Protein AF-A0A318S0Q4-F1 (afdb_monomer)

InterPro domains:
  IPR029149 Creatinase/Aminopeptidase P/Spt16, N-terminal [G3DSA:3.40.350.10] (1-97)
  IPR029149 Creatinase/Aminopeptidase P/Spt16, N-terminal [SSF53092] (2-91)

Solvent-accessible surface area (backbone atoms only — not comparable to full-atom values): 7458 Å² total; per-residue (Å²): 64,40,59,54,64,70,60,44,23,72,74,20,65,40,82,79,83,93,61,94,67,78,43,40,33,38,63,47,98,90,66,52,32,38,36,37,32,45,55,87,49,34,67,58,45,64,72,58,32,69,43,83,35,74,47,56,42,64,52,89,91,55,87,62,56,60,71,60,55,50,51,48,53,40,43,74,72,68,42,59,82,45,78,44,44,65,69,67,78,88,85,76,90,82,86,85,90,79,94,82,80,62,83,89,78,55,97,59,90,68,50,63,65,74,80,76,133

Secondary structure (DSSP, 8-state):
-B-SHHHHHHHH-------SS--EEEE-TT--EEEEEEHHHHHHHHHH---SEEEEE--TT--S-HHHHHHHHHHHTT-TTS---------SSSS-------TTT-SS---------

Radius of gyration: 14.83 Å; Cα contacts (8 Å, |Δi|>4): 147; chains: 1; bounding box: 31×39×31 Å

Organism: NCBI:txid694435

Mean predicted aligned error: 9.69 Å

Nearest PDB structures (foldseek):
  3pn9-assembly1_D  TM=8.188E-01  e=1.972E-04  Streptococcus pneumoniae
  3i7m-assembly1_A  TM=8.260E-01  e=2.400E-04  Levilactobacillus brevis ATCC 367
  6xmr-assembly1_B  TM=8.954E-01  e=1.401E-03  Lactococcus lactis
  7n02-assembly1_B  TM=8.804E-01  e=1.496E-03  Lactococcus lactis
  4zng-assembly2_B  TM=8.312E-01  e=1.079E-03  Lactococcus lactis

Sequence (117 aa):
MLFDDQYILFYTSFAFFPTERPIALTVTVDGERALFVPRLEGDHARQVSQAEHVESYREFPDERHPLLQLADVLTNLGLRFAPIGLNHDVTRRSWGTWDLCCPRCCPARDVTVRIAR

Structure (mmCIF, N/CA/C/O backbone):
data_AF-A0A318S0Q4-F1
#
_entry.id   AF-A0A318S0Q4-F1
#
loop_
_atom_site.group_PDB
_atom_site.id
_atom_site.type_symbol
_atom_site.label_atom_id
_atom_site.label_alt_id
_atom_site.label_comp_id
_atom_site.label_asym_id
_atom_site.label_entity_id
_atom_site.label_seq_id
_atom_site.pdbx_PDB_ins_code
_atom_site.Cartn_x
_atom_site.Cartn_y
_atom_site.Cartn_z
_atom_site.occupancy
_atom_site.B_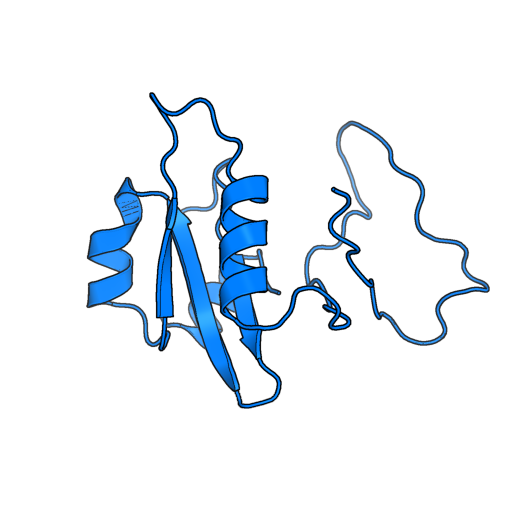iso_or_equiv
_atom_site.auth_seq_id
_atom_site.auth_comp_id
_atom_site.auth_asym_id
_atom_site.auth_atom_id
_atom_site.pdbx_PDB_model_num
ATOM 1 N N . MET A 1 1 ? -4.778 5.590 4.454 1.00 90.62 1 MET A N 1
ATOM 2 C CA . MET A 1 1 ? -3.658 5.081 3.643 1.00 90.62 1 MET A CA 1
ATOM 3 C C . MET A 1 1 ? -2.411 5.896 3.915 1.00 90.62 1 MET A C 1
ATOM 5 O O . MET A 1 1 ? -2.475 7.122 4.004 1.00 90.62 1 MET A O 1
ATOM 9 N N . LEU A 1 2 ? -1.294 5.198 4.066 1.00 92.31 2 LEU A N 1
ATOM 10 C CA . LEU A 1 2 ? 0.011 5.731 4.430 1.00 92.31 2 LEU A CA 1
ATOM 11 C C . LEU A 1 2 ? 0.980 5.428 3.282 1.00 92.31 2 LEU A C 1
ATOM 13 O O . LEU A 1 2 ? 1.009 4.296 2.811 1.00 92.31 2 LEU A O 1
ATOM 17 N N . PHE A 1 3 ? 1.729 6.431 2.827 1.00 90.62 3 PHE A N 1
ATOM 18 C CA . PHE A 1 3 ? 2.728 6.298 1.748 1.00 90.62 3 PHE A CA 1
ATOM 19 C C . PHE A 1 3 ? 4.153 6.594 2.220 1.00 90.62 3 PHE A C 1
ATOM 21 O O . PHE A 1 3 ? 5.116 6.251 1.549 1.00 90.62 3 PHE A O 1
ATOM 28 N N . ASP A 1 4 ? 4.272 7.256 3.366 1.00 89.69 4 ASP A N 1
ATOM 29 C CA . ASP A 1 4 ? 5.544 7.619 3.971 1.00 89.69 4 ASP A CA 1
ATOM 30 C C . ASP A 1 4 ? 6.180 6.384 4.627 1.00 89.69 4 ASP A C 1
ATOM 32 O O . ASP A 1 4 ? 5.517 5.629 5.352 1.00 89.69 4 ASP A O 1
ATOM 36 N N . ASP A 1 5 ? 7.458 6.169 4.330 1.00 92.25 5 ASP A N 1
ATOM 37 C CA . ASP A 1 5 ? 8.232 4.992 4.710 1.00 92.25 5 ASP A CA 1
ATOM 38 C C . ASP A 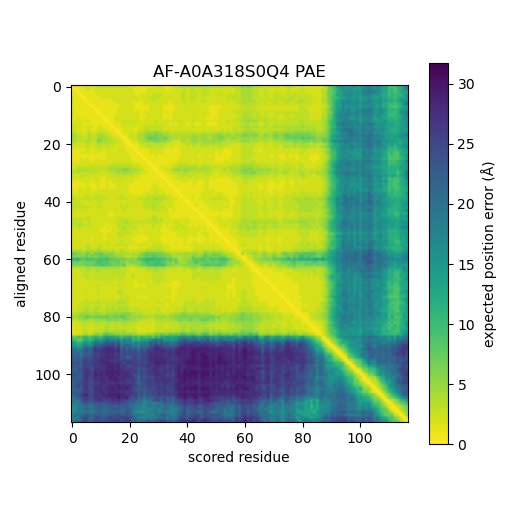1 5 ? 8.344 4.835 6.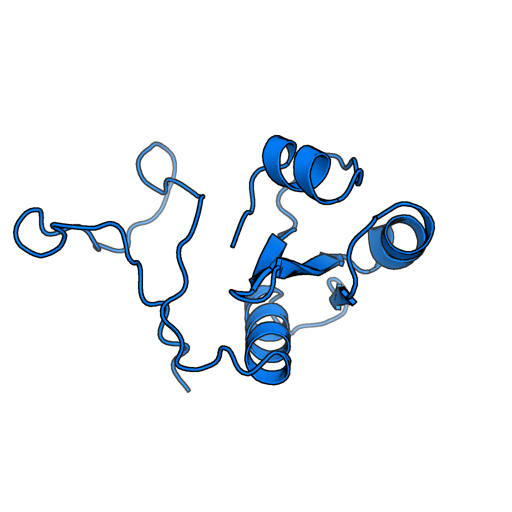228 1.00 92.25 5 ASP A C 1
ATOM 40 O O . ASP A 1 5 ? 8.270 3.712 6.731 1.00 92.25 5 ASP A O 1
ATOM 44 N N . GLN A 1 6 ? 8.424 5.937 6.980 1.00 93.06 6 GLN A N 1
ATOM 45 C CA . GLN A 1 6 ? 8.539 5.891 8.438 1.00 93.06 6 GLN A CA 1
ATOM 46 C C . GLN A 1 6 ? 7.274 5.314 9.075 1.00 93.06 6 GLN A C 1
ATOM 48 O O . GLN A 1 6 ? 7.344 4.496 9.996 1.00 93.06 6 GLN A O 1
ATOM 53 N N . TYR A 1 7 ? 6.106 5.706 8.566 1.00 94.19 7 TYR A N 1
ATOM 54 C CA . TYR A 1 7 ? 4.837 5.170 9.047 1.00 94.19 7 TYR A CA 1
ATOM 55 C C . TYR A 1 7 ? 4.649 3.711 8.636 1.00 94.19 7 TYR A C 1
ATOM 57 O O . TYR A 1 7 ? 4.186 2.903 9.440 1.00 94.19 7 TYR A O 1
ATOM 65 N N . ILE A 1 8 ? 5.017 3.352 7.406 1.00 95.19 8 ILE A N 1
ATOM 66 C CA . ILE A 1 8 ? 4.912 1.967 6.938 1.00 95.19 8 ILE A CA 1
ATOM 67 C C . ILE A 1 8 ? 5.808 1.058 7.783 1.00 95.19 8 ILE A C 1
ATOM 69 O O . ILE A 1 8 ? 5.329 0.037 8.285 1.00 95.19 8 ILE A O 1
ATOM 73 N N . LEU A 1 9 ? 7.052 1.469 8.038 1.00 96.19 9 LEU A N 1
ATOM 74 C CA . LEU A 1 9 ? 7.964 0.773 8.939 1.00 96.19 9 LEU A CA 1
ATOM 75 C C . LEU A 1 9 ? 7.362 0.621 10.338 1.00 96.19 9 LEU A C 1
ATOM 77 O O . LEU A 1 9 ? 7.356 -0.480 10.880 1.00 96.19 9 LEU A O 1
ATOM 81 N N . PHE A 1 10 ? 6.815 1.695 10.907 1.00 96.00 10 PHE A N 1
ATOM 82 C CA . PHE A 1 10 ? 6.239 1.667 12.250 1.00 96.00 10 PHE A CA 1
ATOM 83 C C . PHE A 1 10 ? 5.081 0.665 12.384 1.00 96.00 10 PHE A C 1
ATOM 85 O O . PHE A 1 10 ? 5.030 -0.090 13.352 1.00 96.00 10 PHE A O 1
ATOM 92 N N . TYR A 1 11 ? 4.165 0.626 11.413 1.00 96.00 11 TYR A N 1
ATOM 93 C CA . TYR A 1 11 ? 2.968 -0.220 11.490 1.00 96.00 11 TYR A CA 1
ATOM 94 C C . TYR A 1 11 ? 3.172 -1.657 11.006 1.00 96.00 11 TYR A C 1
ATOM 96 O O . TYR A 1 11 ? 2.348 -2.518 11.311 1.00 96.00 11 TYR A O 1
ATOM 104 N N . THR A 1 12 ? 4.216 -1.930 10.222 1.00 96.44 12 THR A N 1
ATOM 105 C CA . THR A 1 12 ? 4.397 -3.251 9.595 1.00 96.44 12 THR A CA 1
ATOM 106 C C . THR A 1 12 ? 5.759 -3.875 9.844 1.00 96.44 12 THR A C 1
ATOM 108 O O . THR A 1 12 ? 5.956 -5.020 9.460 1.00 96.44 12 THR A O 1
ATOM 111 N N . SER A 1 13 ? 6.701 -3.172 10.479 1.00 95.94 13 SER A N 1
ATOM 112 C CA . SER A 1 13 ? 8.110 -3.587 10.594 1.00 95.94 13 SER A CA 1
ATOM 113 C C . SER A 1 13 ? 8.810 -3.818 9.244 1.00 95.94 13 SER A C 1
ATOM 115 O O . SER A 1 13 ? 9.885 -4.412 9.194 1.00 95.94 13 SER A O 1
ATOM 117 N N . PHE A 1 14 ? 8.223 -3.342 8.142 1.00 96.75 14 PHE A N 1
ATOM 118 C CA . PHE A 1 14 ? 8.787 -3.457 6.804 1.00 96.75 14 PHE A CA 1
ATOM 119 C C . PHE A 1 14 ? 9.616 -2.218 6.464 1.00 96.75 14 PHE A C 1
ATOM 121 O O . PHE A 1 14 ? 9.083 -1.113 6.366 1.00 96.75 14 PHE A O 1
ATOM 128 N N . ALA A 1 15 ? 10.921 -2.410 6.276 1.00 95.25 15 ALA A N 1
ATOM 129 C CA . ALA A 1 15 ? 11.840 -1.365 5.843 1.00 95.25 15 ALA A CA 1
ATOM 130 C C . ALA A 1 15 ? 12.114 -1.488 4.340 1.00 95.25 15 ALA A C 1
ATOM 132 O O . ALA A 1 15 ? 12.372 -2.581 3.837 1.00 95.25 15 ALA A O 1
ATOM 133 N N . PHE A 1 16 ? 12.108 -0.361 3.634 1.00 92.75 16 PHE A N 1
ATOM 134 C CA . PHE A 1 16 ? 12.420 -0.289 2.210 1.00 92.75 16 PHE A CA 1
ATOM 135 C C . PHE A 1 16 ? 13.054 1.065 1.876 1.00 92.75 16 PHE A C 1
ATOM 137 O O . PHE A 1 16 ? 12.998 2.000 2.672 1.00 92.75 16 PHE A O 1
ATOM 144 N N . PHE A 1 17 ? 13.665 1.171 0.697 1.00 90.44 17 PHE A N 1
ATOM 145 C CA . PHE A 1 17 ? 14.187 2.442 0.202 1.00 90.44 17 PHE A CA 1
ATOM 146 C C . PHE A 1 17 ? 13.088 3.205 -0.549 1.00 90.44 17 PHE A C 1
ATOM 148 O O . PHE A 1 17 ? 12.559 2.666 -1.525 1.00 90.44 17 PHE A O 1
ATOM 155 N N . PRO A 1 18 ? 12.741 4.442 -0.145 1.00 84.62 18 PRO A N 1
ATOM 156 C CA . PRO A 1 18 ? 11.731 5.226 -0.842 1.00 84.62 18 PRO A CA 1
ATOM 157 C C . PRO A 1 18 ? 12.265 5.650 -2.215 1.00 84.62 18 PRO A C 1
ATOM 159 O O . PRO A 1 18 ? 13.282 6.334 -2.326 1.00 84.62 18 PRO A O 1
ATOM 162 N N . THR A 1 19 ? 11.579 5.217 -3.268 1.00 87.88 19 THR A N 1
ATOM 163 C CA . THR A 1 19 ? 11.883 5.547 -4.669 1.00 87.88 19 THR A CA 1
ATOM 164 C C . THR A 1 19 ? 10.632 6.116 -5.335 1.00 87.88 19 THR A C 1
ATOM 166 O O . THR A 1 19 ? 9.608 6.323 -4.686 1.00 87.88 19 THR A O 1
ATOM 169 N N . GLU A 1 20 ? 10.674 6.353 -6.644 1.00 85.44 20 GLU A N 1
ATOM 170 C CA . GLU A 1 20 ? 9.496 6.706 -7.441 1.00 85.44 20 GLU A CA 1
ATOM 171 C C . GLU A 1 20 ? 8.395 5.629 -7.445 1.00 85.44 20 GLU A C 1
ATOM 173 O O . GLU A 1 20 ? 7.270 5.888 -7.878 1.00 85.44 20 GLU A O 1
ATOM 178 N N . ARG A 1 21 ? 8.709 4.414 -6.983 1.00 89.50 21 ARG A N 1
ATOM 179 C CA . ARG A 1 21 ? 7.794 3.276 -6.968 1.00 89.50 21 ARG A CA 1
ATOM 180 C C . ARG A 1 21 ? 6.787 3.430 -5.830 1.00 89.50 21 ARG A C 1
ATOM 182 O O . ARG A 1 21 ? 7.193 3.514 -4.670 1.00 89.50 21 ARG A O 1
ATOM 189 N N . PRO A 1 22 ? 5.474 3.436 -6.113 1.00 90.38 22 PRO A N 1
ATOM 190 C CA . PRO A 1 22 ? 4.480 3.566 -5.062 1.00 90.38 22 PRO A CA 1
ATOM 191 C C . PRO A 1 22 ? 4.507 2.346 -4.141 1.00 90.38 22 PRO A C 1
ATOM 193 O O . PRO A 1 22 ? 4.333 1.214 -4.592 1.00 90.38 22 PRO A O 1
ATOM 196 N N . ILE A 1 23 ? 4.674 2.599 -2.847 1.00 94.19 23 ILE A N 1
ATOM 197 C CA . ILE A 1 23 ? 4.431 1.645 -1.767 1.00 94.19 23 ILE A CA 1
ATOM 198 C C . ILE A 1 23 ? 3.387 2.277 -0.855 1.00 94.19 23 ILE A C 1
ATOM 200 O O . ILE A 1 23 ? 3.471 3.462 -0.528 1.00 94.19 23 ILE A O 1
ATOM 204 N N . ALA A 1 24 ? 2.364 1.510 -0.495 1.00 94.50 24 ALA A N 1
ATOM 205 C CA . ALA A 1 24 ? 1.246 2.025 0.278 1.00 94.50 24 ALA A CA 1
ATOM 206 C C . ALA A 1 24 ? 0.806 1.028 1.338 1.00 94.50 24 ALA A C 1
ATOM 208 O O . ALA A 1 24 ? 0.696 -0.167 1.082 1.00 94.50 24 ALA A O 1
ATOM 209 N N . LEU A 1 25 ? 0.478 1.539 2.515 1.00 96.19 25 LEU A N 1
ATOM 210 C CA . LEU A 1 25 ? -0.163 0.783 3.574 1.00 96.19 25 LEU A CA 1
ATOM 211 C C . LEU A 1 25 ? -1.596 1.272 3.761 1.00 96.19 25 LEU A C 1
ATOM 213 O O . LEU A 1 25 ? -1.856 2.451 4.032 1.00 96.19 25 LEU A O 1
ATOM 217 N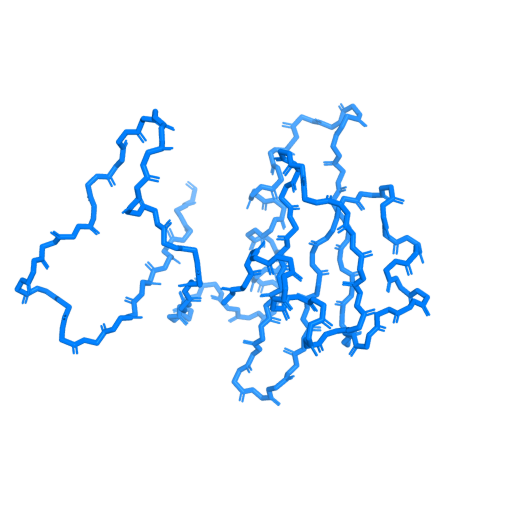 N . THR A 1 26 ? -2.538 0.349 3.648 1.00 95.50 26 THR A N 1
ATOM 218 C CA . THR A 1 26 ? -3.938 0.570 3.998 1.00 95.50 26 THR A CA 1
ATOM 219 C C . THR A 1 26 ? -4.189 -0.031 5.368 1.00 95.50 26 THR A C 1
ATOM 221 O O . THR A 1 26 ? -3.869 -1.191 5.588 1.00 95.50 26 THR A O 1
ATOM 224 N N . VAL A 1 27 ? -4.747 0.765 6.277 1.00 94.31 27 VAL A N 1
ATOM 225 C CA . VAL A 1 27 ? -5.197 0.308 7.595 1.00 94.31 27 VAL A CA 1
ATOM 226 C C . VAL A 1 27 ? -6.711 0.457 7.614 1.00 94.31 27 VAL A C 1
ATOM 228 O O . VAL A 1 27 ? -7.208 1.566 7.389 1.00 94.31 27 VAL A O 1
ATOM 231 N N . THR A 1 28 ? -7.434 -0.647 7.786 1.00 91.75 28 THR A N 1
ATOM 232 C CA . THR A 1 28 ? -8.900 -0.646 7.855 1.00 91.75 28 THR A CA 1
ATOM 233 C C . THR A 1 28 ? -9.373 -0.163 9.227 1.00 91.75 28 THR A C 1
ATOM 235 O O . THR A 1 28 ? -8.591 -0.049 10.172 1.00 91.75 28 THR A O 1
ATOM 238 N N . VAL A 1 29 ? -10.670 0.130 9.351 1.00 88.88 29 VAL A N 1
ATOM 239 C CA . VAL A 1 29 ? -11.279 0.509 10.640 1.00 88.88 29 VAL A CA 1
ATOM 240 C C . VAL A 1 29 ? -11.187 -0.606 11.684 1.00 88.88 29 VAL A C 1
ATOM 242 O O . VAL A 1 29 ? -11.133 -0.314 12.875 1.00 88.88 29 VAL A O 1
ATOM 245 N N . ASP A 1 30 ? -11.100 -1.856 11.231 1.00 89.31 30 ASP A N 1
ATOM 246 C CA . ASP A 1 30 ? -10.939 -3.043 12.073 1.00 89.31 30 ASP A CA 1
ATOM 247 C C . ASP A 1 30 ? -9.469 -3.289 12.466 1.00 89.31 30 ASP A C 1
ATOM 249 O O . ASP A 1 30 ? -9.166 -4.194 13.240 1.00 89.31 30 ASP A O 1
ATOM 253 N N . GLY A 1 31 ? -8.543 -2.461 11.964 1.00 90.25 31 GLY A N 1
ATOM 254 C CA . GLY A 1 31 ? -7.112 -2.530 12.258 1.00 90.25 31 GLY A CA 1
ATOM 255 C C . GLY A 1 31 ? -6.310 -3.436 11.323 1.00 90.25 31 GLY A C 1
ATOM 256 O O . GLY A 1 31 ? -5.092 -3.538 11.491 1.00 90.25 31 GLY A O 1
ATOM 257 N N . GLU A 1 32 ? -6.946 -4.054 10.326 1.00 94.12 32 GLU A N 1
ATOM 258 C CA . GLU A 1 32 ? -6.262 -4.891 9.337 1.00 94.12 32 GLU A CA 1
ATOM 259 C C . GLU A 1 32 ? -5.359 -4.046 8.436 1.00 94.12 32 GLU A C 1
ATOM 261 O O . GLU A 1 32 ? -5.719 -2.947 8.000 1.00 94.12 32 GLU A O 1
ATOM 266 N N . ARG A 1 33 ? -4.166 -4.566 8.155 1.00 96.19 33 ARG A N 1
ATOM 267 C CA . ARG A 1 33 ? -3.107 -3.904 7.400 1.00 96.19 33 ARG A CA 1
ATOM 268 C C . ARG A 1 33 ? -2.916 -4.616 6.070 1.00 96.19 33 ARG A C 1
ATOM 270 O O . ARG A 1 33 ? -2.527 -5.780 6.017 1.00 96.19 33 ARG A O 1
ATOM 277 N N . ALA A 1 34 ? -3.141 -3.879 4.990 1.00 97.25 34 ALA A N 1
ATOM 278 C CA . ALA A 1 34 ? -2.840 -4.314 3.637 1.00 97.25 34 ALA A CA 1
ATOM 279 C C . ALA A 1 34 ? -1.683 -3.490 3.072 1.00 97.25 34 ALA A C 1
ATOM 281 O O . ALA A 1 34 ? -1.812 -2.283 2.839 1.00 97.25 34 ALA A O 1
ATOM 282 N N . LEU A 1 35 ? -0.548 -4.152 2.876 1.00 97.56 35 LEU A N 1
ATOM 283 C CA . LEU A 1 35 ? 0.672 -3.585 2.328 1.00 97.56 35 LEU A CA 1
ATOM 284 C C . LEU A 1 35 ? 0.713 -3.825 0.815 1.00 97.56 35 LEU A C 1
ATOM 286 O O . LEU A 1 35 ? 0.649 -4.960 0.355 1.00 97.56 35 LEU A O 1
ATOM 290 N N . PHE A 1 36 ? 0.832 -2.746 0.051 1.00 97.25 36 PHE A N 1
ATOM 291 C CA . PHE A 1 36 ? 0.945 -2.740 -1.401 1.00 97.25 36 PHE A CA 1
ATOM 292 C C . PHE A 1 36 ? 2.375 -2.384 -1.802 1.00 97.25 36 PHE A C 1
ATOM 294 O O . PHE A 1 36 ? 2.838 -1.281 -1.504 1.00 97.25 36 PHE A O 1
ATOM 301 N N . VAL A 1 37 ? 3.068 -3.309 -2.464 1.00 96.62 37 VAL A N 1
ATOM 302 C CA . VAL A 1 37 ? 4.500 -3.196 -2.794 1.00 96.62 37 VAL A CA 1
ATOM 303 C C . VAL A 1 37 ? 4.790 -3.611 -4.235 1.00 96.62 37 VAL A C 1
ATOM 305 O O . VAL A 1 37 ? 4.024 -4.378 -4.821 1.00 96.62 37 VAL A O 1
ATOM 308 N N . PRO A 1 38 ? 5.890 -3.154 -4.847 1.00 95.50 38 PRO A N 1
ATOM 309 C CA . PRO A 1 38 ? 6.286 -3.682 -6.138 1.00 95.50 38 PRO A CA 1
ATOM 310 C C . PRO A 1 38 ? 6.639 -5.171 -6.065 1.00 95.50 38 PRO A C 1
ATOM 312 O O . PRO A 1 38 ? 6.942 -5.743 -5.013 1.00 95.50 38 PRO A O 1
ATOM 315 N N . ARG A 1 39 ? 6.578 -5.843 -7.221 1.00 94.31 39 ARG A N 1
ATOM 316 C CA . ARG A 1 39 ? 6.830 -7.290 -7.310 1.00 94.31 39 ARG A CA 1
ATOM 317 C C . ARG A 1 39 ? 8.200 -7.695 -6.768 1.00 94.31 39 ARG A C 1
ATOM 319 O O . ARG A 1 39 ? 8.316 -8.798 -6.245 1.00 94.31 39 ARG A O 1
ATOM 326 N N . LEU A 1 40 ? 9.213 -6.839 -6.914 1.00 92.31 40 LEU A N 1
ATOM 327 C CA . LEU A 1 40 ? 10.576 -7.122 -6.461 1.00 92.31 40 LEU A CA 1
ATOM 328 C C . LEU A 1 40 ? 10.678 -7.171 -4.930 1.00 92.31 40 LEU A C 1
ATOM 330 O O . LEU A 1 40 ? 11.395 -8.019 -4.409 1.00 92.31 40 LEU A O 1
ATOM 334 N N . GLU A 1 41 ? 9.929 -6.336 -4.209 1.00 94.44 41 GLU A N 1
ATOM 335 C CA . GLU A 1 41 ? 9.866 -6.370 -2.747 1.00 94.44 41 GLU A CA 1
ATOM 336 C C . GLU A 1 41 ? 8.865 -7.401 -2.206 1.00 94.44 41 GLU A C 1
ATOM 338 O O . GLU A 1 41 ? 8.910 -7.721 -1.021 1.00 94.44 41 GLU A O 1
ATOM 343 N N . GLY A 1 42 ? 7.970 -7.941 -3.042 1.00 95.44 42 GLY A N 1
ATOM 344 C CA . GLY A 1 42 ? 6.838 -8.770 -2.610 1.00 95.44 42 GLY A CA 1
ATOM 345 C C . GLY A 1 42 ? 7.208 -9.974 -1.737 1.00 95.44 42 GLY A C 1
ATOM 346 O O . GLY A 1 42 ? 6.584 -10.190 -0.698 1.00 95.44 42 GLY A O 1
ATOM 347 N N . ASP A 1 43 ? 8.227 -10.747 -2.118 1.00 95.50 43 ASP A N 1
ATOM 348 C CA . ASP A 1 43 ? 8.637 -11.925 -1.338 1.00 95.50 43 ASP A CA 1
ATOM 349 C C . ASP A 1 43 ? 9.285 -11.532 -0.010 1.00 95.50 43 ASP A C 1
ATOM 351 O O . ASP A 1 43 ? 9.005 -12.142 1.021 1.00 95.50 43 ASP A O 1
ATOM 355 N N . HIS A 1 44 ? 10.092 -10.470 -0.014 1.00 95.12 44 HIS A N 1
ATOM 356 C CA . HIS A 1 44 ? 10.681 -9.935 1.207 1.00 95.12 44 HIS A CA 1
ATOM 357 C C . HIS A 1 44 ? 9.597 -9.398 2.150 1.00 95.12 44 HIS A C 1
ATOM 359 O O . HIS A 1 44 ? 9.565 -9.767 3.322 1.00 95.12 44 HIS A O 1
ATOM 365 N N . ALA A 1 45 ? 8.657 -8.607 1.630 1.00 96.50 45 ALA A N 1
ATOM 366 C CA . ALA A 1 45 ? 7.545 -8.046 2.387 1.00 96.50 45 ALA A CA 1
ATOM 367 C C . ALA A 1 45 ? 6.682 -9.137 3.041 1.00 96.50 45 ALA A C 1
ATOM 369 O O . ALA A 1 45 ? 6.348 -9.021 4.217 1.00 96.50 45 ALA A O 1
ATOM 370 N N . ARG A 1 46 ? 6.382 -10.237 2.339 1.00 96.88 46 ARG A N 1
ATOM 371 C CA . ARG A 1 46 ? 5.651 -11.382 2.921 1.00 96.88 46 ARG A CA 1
ATOM 372 C C . ARG A 1 46 ? 6.408 -12.085 4.045 1.00 96.88 46 ARG A C 1
ATOM 374 O O . ARG A 1 46 ? 5.777 -12.672 4.914 1.00 96.88 46 ARG A O 1
ATOM 381 N N . GLN A 1 47 ? 7.738 -12.071 4.009 1.00 96.56 47 GLN A N 1
ATOM 382 C CA . GLN A 1 47 ? 8.562 -12.735 5.018 1.00 96.56 47 GLN A CA 1
ATOM 383 C C . GLN A 1 47 ? 8.751 -11.889 6.276 1.00 96.56 47 GLN A C 1
ATOM 385 O O . GLN A 1 47 ? 8.851 -12.451 7.364 1.00 96.56 47 GLN A O 1
ATOM 390 N N . VAL A 1 48 ? 8.846 -10.563 6.133 1.00 96.31 48 VAL A N 1
ATOM 391 C CA . VAL A 1 48 ? 9.256 -9.684 7.242 1.00 96.31 48 VAL A CA 1
ATOM 392 C C . VAL A 1 48 ? 8.151 -8.775 7.761 1.00 96.31 48 VAL A C 1
ATOM 394 O O . VAL A 1 48 ? 8.218 -8.354 8.914 1.00 96.31 48 VAL A O 1
ATOM 397 N N . SER A 1 49 ? 7.154 -8.442 6.937 1.00 96.81 49 SER A N 1
ATOM 398 C CA . SER A 1 49 ? 6.096 -7.530 7.362 1.00 96.81 49 SER A CA 1
ATOM 399 C C . SER A 1 49 ? 5.104 -8.219 8.300 1.00 96.81 49 SER A C 1
ATOM 401 O O . SER A 1 49 ? 4.816 -9.406 8.174 1.00 96.81 49 SER A O 1
ATOM 403 N N . GLN A 1 50 ? 4.538 -7.446 9.223 1.00 96.56 50 GLN A N 1
ATOM 404 C CA . GLN A 1 50 ? 3.435 -7.856 10.099 1.00 96.56 50 GLN A CA 1
ATOM 405 C C . GLN A 1 50 ? 2.059 -7.454 9.542 1.00 96.56 50 GLN A C 1
ATOM 407 O O . GLN A 1 50 ? 1.101 -7.280 10.302 1.00 96.56 50 GLN A O 1
ATOM 412 N N . ALA A 1 51 ? 1.964 -7.226 8.232 1.00 96.88 51 ALA A N 1
ATOM 413 C CA . ALA A 1 51 ? 0.700 -6.937 7.568 1.00 96.88 51 ALA A CA 1
ATOM 414 C C . ALA A 1 51 ? -0.088 -8.237 7.342 1.00 96.88 51 ALA A C 1
ATOM 416 O O . ALA A 1 51 ? 0.485 -9.242 6.926 1.00 96.88 51 ALA A O 1
ATOM 417 N N . GLU A 1 52 ? -1.398 -8.216 7.592 1.00 96.69 52 GLU A N 1
ATOM 418 C CA . GLU A 1 52 ? -2.290 -9.350 7.322 1.00 96.69 52 GLU A CA 1
ATOM 419 C C . GLU A 1 52 ? -2.366 -9.663 5.822 1.00 96.69 52 GLU A C 1
ATOM 421 O O . GLU A 1 52 ? -2.475 -10.826 5.429 1.00 96.69 52 GLU A O 1
ATOM 426 N N . HIS A 1 53 ? -2.259 -8.631 4.982 1.00 96.56 53 HIS A N 1
ATOM 427 C CA . HIS A 1 53 ? -2.277 -8.763 3.531 1.00 96.56 53 HIS A CA 1
ATOM 428 C C . HIS A 1 53 ? -1.052 -8.094 2.910 1.00 96.56 53 HIS A C 1
ATOM 430 O O . HIS A 1 53 ? -0.745 -6.938 3.200 1.00 96.56 53 HIS A O 1
ATOM 436 N N . VAL A 1 54 ? -0.370 -8.810 2.012 1.00 97.56 54 VAL A N 1
ATOM 437 C CA . VAL A 1 54 ? 0.739 -8.275 1.212 1.00 97.56 54 VAL A CA 1
ATOM 438 C C . VAL A 1 54 ? 0.428 -8.492 -0.261 1.00 97.56 54 VAL A C 1
ATOM 440 O O . VAL A 1 54 ? 0.557 -9.600 -0.792 1.00 97.56 54 VAL A O 1
ATOM 443 N N . GLU A 1 55 ? 0.035 -7.406 -0.912 1.00 97.12 55 GLU A N 1
ATOM 444 C CA . GLU A 1 55 ? -0.310 -7.357 -2.324 1.00 97.12 55 GLU A CA 1
ATOM 445 C C . GLU A 1 55 ? 0.861 -6.795 -3.114 1.00 97.12 55 GLU A C 1
ATOM 447 O O . GLU A 1 55 ? 1.398 -5.734 -2.786 1.00 97.12 55 GLU A O 1
ATOM 452 N N . SER A 1 56 ? 1.258 -7.503 -4.172 1.00 95.50 56 SER A N 1
ATOM 453 C CA . SER A 1 56 ? 2.321 -7.032 -5.048 1.00 95.50 56 SER A CA 1
ATOM 454 C C . SER A 1 56 ? 1.823 -6.703 -6.445 1.00 95.50 56 SER A C 1
ATOM 456 O O . SER A 1 56 ? 1.072 -7.467 -7.050 1.00 95.50 56 SER A O 1
ATOM 458 N N . TYR A 1 57 ? 2.257 -5.559 -6.972 1.00 94.19 57 TYR A N 1
ATOM 459 C CA . TYR A 1 57 ? 1.905 -5.126 -8.321 1.00 94.19 57 TYR A CA 1
ATOM 460 C C . TYR A 1 57 ? 3.028 -5.381 -9.312 1.00 94.19 57 TYR A C 1
ATOM 462 O O . TYR A 1 57 ? 4.215 -5.433 -8.975 1.00 94.19 57 TYR A O 1
ATOM 470 N N . ARG A 1 58 ? 2.641 -5.539 -10.573 1.00 91.50 58 ARG A N 1
ATOM 471 C CA . ARG A 1 58 ? 3.587 -5.662 -11.679 1.00 91.50 58 ARG A CA 1
ATOM 472 C C . ARG A 1 58 ? 3.940 -4.272 -12.194 1.00 91.50 58 ARG A C 1
ATOM 474 O O . ARG A 1 58 ? 3.064 -3.430 -12.355 1.00 91.50 58 ARG A O 1
ATOM 481 N N . GLU A 1 59 ? 5.225 -4.061 -12.435 1.00 83.81 59 GLU A N 1
ATOM 482 C CA . GLU A 1 59 ? 5.767 -2.850 -13.052 1.00 83.81 59 GLU A CA 1
ATOM 483 C C . GLU A 1 59 ? 6.124 -3.156 -14.505 1.00 83.81 59 GLU A C 1
ATOM 485 O O . GLU A 1 59 ? 5.266 -3.564 -15.261 1.00 83.81 59 GLU A O 1
ATOM 490 N N . PHE A 1 60 ? 7.392 -3.075 -14.902 1.00 80.94 60 PHE A N 1
ATOM 491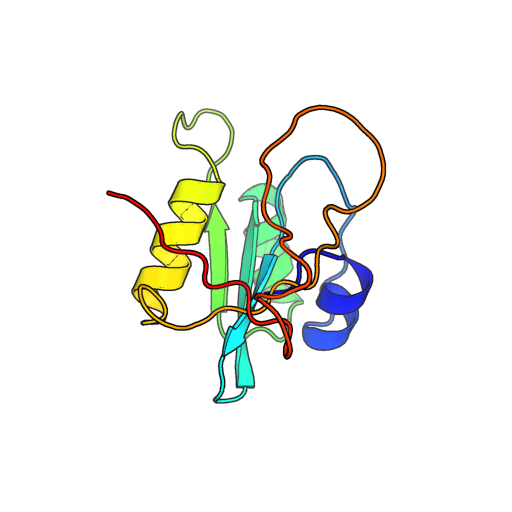 C CA . PHE A 1 60 ? 7.844 -3.529 -16.206 1.00 80.94 60 PHE A CA 1
ATOM 492 C C . PHE A 1 60 ? 7.860 -5.072 -16.280 1.00 80.94 60 PHE A C 1
ATOM 494 O O . PHE A 1 60 ? 8.327 -5.731 -15.339 1.00 80.94 60 PHE A O 1
ATOM 501 N N . PRO A 1 61 ? 7.388 -5.695 -17.377 1.00 82.88 61 PRO A N 1
ATOM 502 C CA . PRO A 1 61 ? 6.920 -5.110 -18.643 1.00 82.88 61 PRO A CA 1
ATOM 503 C C . PRO A 1 61 ? 5.399 -4.863 -18.72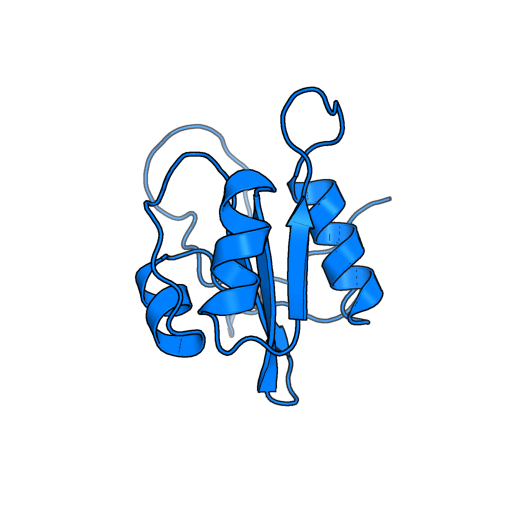8 1.00 82.88 61 PRO A C 1
ATOM 505 O O . PRO A 1 61 ? 4.865 -4.767 -19.826 1.00 82.88 61 PRO A O 1
ATOM 508 N N . ASP A 1 62 ? 4.685 -4.830 -17.606 1.00 86.81 62 ASP A N 1
ATOM 509 C CA . ASP A 1 62 ? 3.244 -4.570 -17.574 1.00 86.81 62 ASP A CA 1
ATOM 510 C C . ASP A 1 62 ? 2.933 -3.113 -17.963 1.00 86.81 62 ASP A C 1
ATOM 512 O O . ASP A 1 62 ? 3.666 -2.182 -17.626 1.00 86.81 62 ASP A O 1
ATOM 516 N N . GLU A 1 63 ? 1.829 -2.912 -18.678 1.00 88.50 63 GLU A N 1
ATOM 517 C CA . GLU A 1 63 ? 1.375 -1.591 -19.132 1.00 88.50 63 GLU A CA 1
ATOM 518 C C . GLU A 1 63 ? 0.402 -0.954 -18.132 1.00 88.50 63 GLU A C 1
ATOM 520 O O . GLU A 1 63 ? 0.083 0.237 -18.207 1.00 88.50 63 GLU A O 1
ATOM 525 N N . ARG A 1 64 ? -0.095 -1.742 -17.172 1.00 90.12 64 ARG A N 1
ATOM 526 C CA . ARG A 1 64 ? -1.101 -1.273 -16.229 1.00 90.12 64 ARG A CA 1
ATOM 527 C C . ARG A 1 64 ? -0.484 -0.434 -15.115 1.00 90.12 64 ARG A C 1
ATOM 529 O O . ARG A 1 64 ? 0.265 -0.928 -14.276 1.00 90.12 64 ARG A O 1
ATOM 536 N N . HIS A 1 65 ? -0.904 0.828 -15.040 1.00 87.69 65 HIS A N 1
ATOM 537 C CA . HIS A 1 65 ? -0.418 1.773 -14.037 1.00 87.69 65 HIS A CA 1
ATOM 538 C C . HIS A 1 65 ? -0.597 1.248 -12.589 1.00 87.69 65 HIS A C 1
ATOM 540 O O . HIS A 1 65 ? -1.700 0.804 -12.246 1.00 87.69 65 HIS A O 1
ATOM 546 N N . PRO A 1 66 ? 0.416 1.353 -11.703 1.00 89.75 66 PRO A N 1
ATOM 547 C CA . PRO A 1 66 ? 0.356 0.826 -10.333 1.00 89.75 66 PRO A CA 1
ATOM 548 C C . PRO A 1 66 ? -0.836 1.323 -9.510 1.00 89.75 66 PRO A C 1
ATOM 550 O O . PRO A 1 66 ? -1.442 0.557 -8.772 1.00 89.75 66 PRO A O 1
ATOM 553 N N . LEU A 1 67 ? -1.241 2.587 -9.680 1.00 90.00 67 LEU A N 1
ATOM 554 C CA . LEU A 1 67 ? -2.406 3.136 -8.968 1.00 90.00 67 LEU A CA 1
ATOM 555 C C . LEU A 1 67 ? -3.740 2.484 -9.371 1.00 90.00 67 LEU A C 1
ATOM 557 O O . LEU A 1 67 ? -4.662 2.451 -8.561 1.00 90.00 67 LEU A O 1
ATOM 561 N N . LEU A 1 68 ? -3.851 1.935 -10.586 1.00 91.31 68 LEU A N 1
ATOM 562 C CA . LEU A 1 68 ? -5.031 1.160 -10.986 1.00 91.31 68 LEU A CA 1
ATOM 563 C C . LEU A 1 68 ? -5.025 -0.223 -10.329 1.00 91.31 68 LEU A C 1
ATOM 565 O O . LEU A 1 68 ? -6.074 -0.724 -9.945 1.00 91.31 68 LEU A O 1
ATOM 569 N N . GLN A 1 69 ? -3.846 -0.821 -10.155 1.00 93.06 69 GLN A N 1
ATOM 570 C CA . GLN A 1 69 ? -3.700 -2.069 -9.404 1.00 93.06 69 GLN A CA 1
ATOM 571 C C . GLN A 1 69 ? -3.998 -1.839 -7.908 1.00 93.06 69 GLN A C 1
ATOM 573 O O . GLN A 1 69 ? -4.687 -2.641 -7.287 1.00 93.06 69 GLN A O 1
ATOM 578 N N . LEU A 1 70 ? -3.584 -0.697 -7.348 1.00 91.81 70 LEU A N 1
ATOM 579 C CA . LEU A 1 70 ? -3.943 -0.281 -5.989 1.00 91.81 70 LEU A CA 1
ATOM 580 C C . LEU A 1 70 ? -5.459 -0.081 -5.823 1.00 91.81 70 LEU A C 1
ATOM 582 O O . LEU A 1 70 ? -6.025 -0.474 -4.806 1.00 91.81 70 LEU A O 1
ATOM 586 N N . ALA A 1 71 ? -6.134 0.496 -6.820 1.00 91.38 71 ALA A N 1
ATOM 587 C CA . ALA A 1 71 ? -7.589 0.649 -6.816 1.00 91.38 71 ALA A CA 1
ATOM 588 C C . ALA A 1 71 ? -8.329 -0.701 -6.743 1.00 91.38 71 ALA A C 1
ATOM 590 O O . ALA A 1 71 ? -9.348 -0.806 -6.051 1.00 91.38 71 ALA A O 1
ATOM 591 N N . ASP A 1 72 ? -7.807 -1.741 -7.399 1.00 92.94 72 ASP A N 1
ATOM 592 C CA . ASP A 1 72 ? -8.355 -3.097 -7.285 1.00 92.94 72 ASP A CA 1
ATOM 593 C C . ASP A 1 72 ? -8.162 -3.659 -5.880 1.00 92.94 72 ASP A C 1
ATOM 595 O O . ASP A 1 72 ? -9.107 -4.200 -5.313 1.00 92.94 72 ASP A O 1
ATOM 599 N N . VAL A 1 73 ? -6.975 -3.482 -5.289 1.00 92.44 73 VAL A N 1
ATOM 600 C CA . VAL A 1 73 ? -6.698 -3.906 -3.908 1.00 92.44 73 VAL A CA 1
ATOM 601 C C . VAL A 1 73 ? -7.686 -3.252 -2.941 1.00 92.44 73 VAL A C 1
ATOM 603 O O . VAL A 1 73 ? -8.326 -3.940 -2.151 1.00 92.44 73 VAL A O 1
ATOM 606 N N . LEU A 1 74 ? -7.903 -1.939 -3.055 1.00 92.12 74 LEU A N 1
ATOM 607 C CA . LEU A 1 74 ? -8.893 -1.227 -2.239 1.00 92.12 74 LEU A CA 1
ATOM 608 C C . LEU A 1 74 ? -10.320 -1.733 -2.475 1.00 92.12 74 LEU A C 1
ATOM 610 O O . LEU A 1 74 ? -11.116 -1.812 -1.540 1.00 92.12 74 LEU A O 1
ATOM 614 N N . THR A 1 75 ? -10.658 -2.087 -3.713 1.00 93.19 75 THR A N 1
ATOM 615 C CA . THR A 1 75 ? -11.970 -2.654 -4.042 1.00 93.19 75 THR A CA 1
ATOM 616 C C . THR A 1 75 ? -12.151 -4.038 -3.420 1.00 93.19 75 THR A C 1
ATOM 618 O O . THR A 1 75 ? -13.211 -4.303 -2.854 1.00 93.19 75 THR A O 1
ATOM 621 N N . ASN A 1 76 ? -11.119 -4.884 -3.455 1.00 92.44 76 ASN A N 1
ATOM 622 C CA . ASN A 1 76 ? -11.121 -6.220 -2.857 1.00 92.44 76 ASN A CA 1
ATOM 623 C C . ASN A 1 76 ? -11.226 -6.171 -1.327 1.00 92.44 76 ASN A C 1
ATOM 625 O O . ASN A 1 76 ? -11.878 -7.023 -0.734 1.00 92.44 76 ASN A O 1
ATOM 629 N N . LEU A 1 77 ? -10.667 -5.131 -0.703 1.00 89.62 77 LEU A N 1
ATOM 630 C CA . LEU A 1 77 ? -10.821 -4.834 0.726 1.00 89.62 77 LEU A CA 1
ATOM 631 C C . LEU A 1 77 ? -12.194 -4.224 1.081 1.00 89.62 77 LEU A C 1
ATOM 633 O O . LEU A 1 77 ? -12.428 -3.851 2.226 1.00 89.62 77 LEU A O 1
ATOM 637 N N . GLY A 1 78 ? -13.102 -4.056 0.112 1.00 90.62 78 GLY A N 1
ATOM 638 C CA . GLY A 1 78 ? -14.430 -3.474 0.337 1.00 90.62 78 GLY A CA 1
ATOM 639 C C . GLY A 1 78 ? -14.446 -1.946 0.487 1.00 90.62 78 GLY A C 1
ATOM 640 O O . GLY A 1 78 ? -15.476 -1.370 0.834 1.00 90.62 78 GLY A O 1
ATOM 641 N N . LEU A 1 79 ? -13.341 -1.258 0.182 1.00 88.56 79 LEU A N 1
ATOM 642 C CA . LEU A 1 79 ? -13.159 0.178 0.437 1.00 88.56 79 LEU A CA 1
ATOM 643 C C . LEU A 1 79 ? -13.539 1.085 -0.741 1.00 88.56 79 LEU A C 1
ATOM 645 O O . LEU A 1 79 ? -13.367 2.298 -0.663 1.00 88.56 79 LEU A O 1
ATOM 649 N N . ARG A 1 80 ? -14.097 0.538 -1.826 1.00 83.94 80 ARG A N 1
ATOM 650 C CA . ARG A 1 80 ? -14.405 1.269 -3.074 1.00 83.94 80 ARG A CA 1
ATOM 651 C C . ARG A 1 80 ? -15.170 2.589 -2.882 1.00 83.94 80 ARG A C 1
ATOM 653 O O . ARG A 1 80 ? -14.991 3.522 -3.662 1.00 83.94 80 ARG A O 1
ATOM 660 N N . PHE A 1 81 ? -16.060 2.646 -1.895 1.00 81.38 81 PHE A N 1
ATOM 661 C CA . PHE A 1 81 ? -16.883 3.825 -1.599 1.00 81.38 81 PHE A CA 1
ATOM 662 C C . PHE A 1 81 ? -16.665 4.376 -0.191 1.00 81.38 81 PHE A C 1
ATOM 664 O O . PHE A 1 81 ? -17.380 5.291 0.220 1.00 81.38 81 PHE A O 1
ATOM 671 N N . ALA A 1 82 ? -15.708 3.816 0.547 1.00 80.94 82 ALA A N 1
ATOM 672 C CA . ALA A 1 82 ? -15.384 4.288 1.879 1.00 80.94 82 ALA A CA 1
ATOM 673 C C . ALA A 1 82 ? -14.654 5.643 1.793 1.00 80.94 82 ALA A C 1
ATOM 675 O O . ALA A 1 82 ? -13.921 5.888 0.830 1.00 80.94 82 ALA A O 1
ATOM 676 N N . PRO A 1 83 ? -14.827 6.543 2.776 1.00 82.94 83 PRO A N 1
ATOM 677 C CA . PRO A 1 83 ? -13.905 7.658 2.950 1.00 82.94 83 PRO A CA 1
ATOM 678 C C . PRO A 1 83 ? -12.518 7.107 3.309 1.00 82.94 83 PRO A C 1
ATOM 680 O O . PRO A 1 83 ? -12.397 6.204 4.135 1.00 82.94 83 PRO A O 1
ATOM 683 N N . ILE A 1 84 ? -11.467 7.632 2.675 1.00 85.31 84 ILE A N 1
ATOM 684 C CA . ILE A 1 84 ? -10.097 7.136 2.850 1.00 85.31 84 ILE A CA 1
ATOM 685 C C . ILE A 1 84 ? -9.175 8.306 3.191 1.00 85.31 84 ILE A C 1
ATOM 687 O O . ILE A 1 84 ? -8.755 9.051 2.315 1.00 85.31 84 ILE A O 1
ATOM 691 N N . GLY A 1 85 ? -8.781 8.439 4.456 1.00 87.81 85 GLY A N 1
ATOM 692 C CA . GLY A 1 85 ? -7.751 9.409 4.837 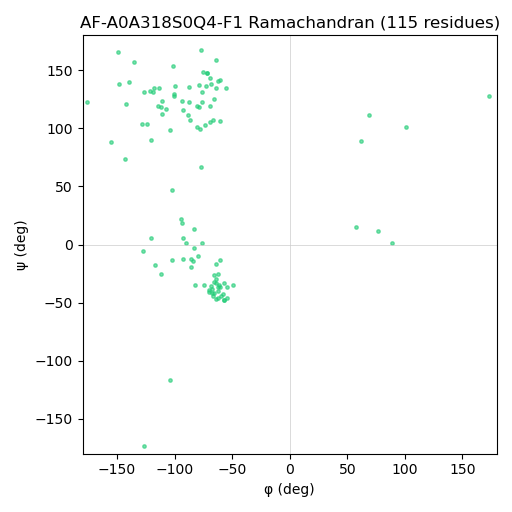1.00 87.81 85 GLY A CA 1
ATOM 693 C C . GLY A 1 85 ? -6.403 9.096 4.174 1.00 87.81 85 GLY A C 1
ATOM 694 O O . GLY A 1 85 ? -6.015 7.929 4.082 1.00 87.81 85 GLY A O 1
ATOM 695 N N . LEU A 1 86 ? -5.666 10.118 3.737 1.00 85.88 86 LEU A N 1
ATOM 696 C CA . LEU A 1 86 ? -4.325 9.988 3.153 1.00 85.88 86 LEU A CA 1
ATOM 697 C C . LEU A 1 86 ? -3.308 10.739 4.021 1.00 85.88 86 LEU A C 1
ATOM 699 O O . LEU A 1 86 ? -3.554 11.878 4.405 1.00 85.88 86 LEU A O 1
ATOM 703 N N . ASN A 1 87 ? -2.161 10.118 4.303 1.00 79.12 87 ASN A N 1
ATOM 704 C CA . ASN A 1 87 ? -1.066 10.746 5.060 1.00 79.12 87 ASN A CA 1
ATOM 705 C C . ASN A 1 87 ? -0.053 11.490 4.175 1.00 79.12 87 ASN A C 1
ATOM 707 O O . ASN A 1 87 ? 0.929 12.034 4.664 1.00 79.12 87 ASN A O 1
ATOM 711 N N . HIS A 1 88 ? -0.266 11.514 2.862 1.00 65.88 88 HIS A N 1
ATOM 712 C CA . HIS A 1 88 ? 0.592 12.301 1.993 1.00 65.88 88 HIS A CA 1
ATOM 713 C C . HIS A 1 88 ? 0.043 13.727 1.870 1.00 65.88 88 HIS A C 1
ATOM 715 O O . HIS A 1 88 ? -1.005 13.968 1.272 1.00 65.88 88 HIS A O 1
ATOM 721 N N . ASP A 1 89 ? 0.782 14.673 2.436 1.00 50.81 89 ASP A N 1
ATOM 722 C CA . ASP A 1 89 ? 0.680 16.103 2.169 1.00 50.81 89 ASP A CA 1
ATOM 723 C C . ASP A 1 89 ? 1.120 16.350 0.705 1.00 50.81 89 ASP A C 1
ATOM 725 O O . ASP A 1 89 ? 2.290 16.223 0.366 1.00 50.81 89 ASP A O 1
ATOM 729 N N . VAL A 1 90 ? 0.193 16.661 -0.213 1.00 40.97 90 VAL A N 1
ATOM 730 C CA . VAL A 1 90 ? 0.535 17.185 -1.565 1.00 40.97 90 VAL A CA 1
ATOM 731 C C . VAL A 1 90 ? 0.779 18.703 -1.568 1.00 40.97 90 VAL A C 1
ATOM 733 O O . VAL A 1 90 ? 0.855 19.353 -2.606 1.00 40.97 90 VAL A O 1
ATOM 736 N N . THR A 1 91 ? 0.936 19.303 -0.400 1.00 33.19 91 THR A N 1
ATOM 737 C CA . THR A 1 91 ? 1.144 20.730 -0.163 1.00 33.19 91 THR A CA 1
ATOM 738 C C . THR A 1 91 ? 2.603 21.108 0.145 1.00 33.19 91 THR A C 1
ATOM 740 O O . THR A 1 91 ? 2.830 21.964 0.993 1.00 33.19 91 THR A O 1
ATOM 743 N N . ARG A 1 92 ? 3.604 20.620 -0.620 1.00 29.47 92 ARG A N 1
ATOM 744 C CA . ARG A 1 92 ? 4.758 21.459 -1.060 1.00 29.47 92 ARG A CA 1
ATOM 745 C C . ARG A 1 92 ? 5.771 20.782 -2.009 1.00 29.47 92 ARG A C 1
ATOM 747 O O . ARG A 1 92 ? 6.496 19.883 -1.618 1.00 29.47 92 ARG A O 1
ATOM 754 N N . ARG A 1 93 ? 5.943 21.419 -3.185 1.00 31.56 93 ARG A N 1
ATOM 755 C CA . ARG A 1 93 ? 7.103 21.428 -4.120 1.00 31.56 93 ARG A CA 1
ATOM 756 C C . ARG A 1 93 ? 7.529 20.094 -4.770 1.00 31.56 93 ARG A C 1
ATOM 758 O O . ARG A 1 93 ? 8.541 19.516 -4.405 1.00 31.56 93 ARG A O 1
ATOM 765 N N . SER A 1 94 ? 6.955 19.767 -5.926 1.00 28.77 94 SER A N 1
ATOM 766 C CA . SER A 1 94 ? 7.474 20.155 -7.254 1.00 28.77 94 SER A CA 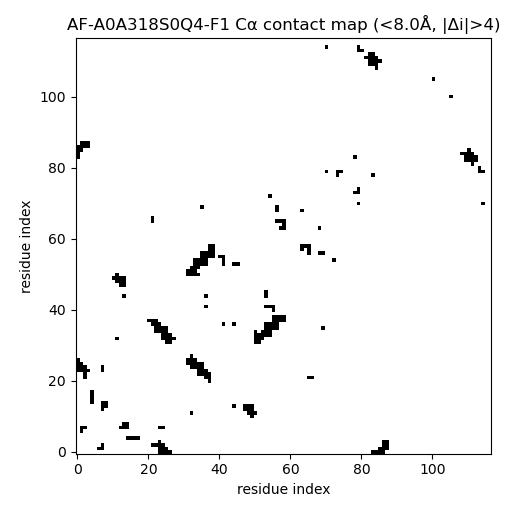1
ATOM 767 C C . SER A 1 94 ? 6.664 19.458 -8.363 1.00 28.77 94 SER A C 1
ATOM 769 O O . SER A 1 94 ? 6.496 18.250 -8.338 1.00 28.77 94 SER A O 1
ATOM 771 N N . TRP A 1 95 ? 6.171 20.265 -9.313 1.00 24.78 95 TRP A N 1
ATOM 772 C CA . TRP A 1 95 ? 5.474 19.909 -10.565 1.00 24.78 95 TRP A CA 1
ATOM 773 C C . TRP A 1 95 ? 4.056 19.294 -10.496 1.00 24.78 95 TRP A C 1
ATOM 775 O O . TRP A 1 95 ? 3.876 18.129 -10.176 1.00 24.78 95 TRP A O 1
ATOM 785 N N . GLY A 1 96 ? 3.068 20.079 -10.963 1.00 28.11 96 GLY A N 1
ATOM 786 C CA . GLY A 1 96 ? 1.849 19.581 -11.630 1.00 28.11 96 GLY A CA 1
ATOM 787 C C . GLY A 1 96 ? 0.567 19.511 -10.790 1.00 28.11 96 GLY A C 1
ATOM 788 O O . GLY A 1 96 ? 0.359 18.580 -10.030 1.00 28.11 96 GLY A O 1
ATOM 789 N N . THR A 1 97 ? -0.309 20.495 -10.977 1.00 32.44 97 THR A N 1
ATOM 790 C CA . THR A 1 97 ? -1.580 20.775 -10.285 1.00 32.44 97 THR A CA 1
ATOM 791 C C . THR A 1 97 ? -2.655 19.682 -10.392 1.00 32.44 97 THR A C 1
ATOM 793 O O . THR A 1 97 ? -2.902 19.203 -11.492 1.00 32.44 97 THR A O 1
ATOM 796 N N . TRP A 1 98 ? -3.395 19.442 -9.296 1.00 28.73 98 TRP A N 1
ATOM 797 C CA . TRP A 1 98 ? -4.870 19.439 -9.293 1.00 28.73 98 TRP A CA 1
ATOM 798 C C . TRP A 1 98 ? -5.398 20.054 -7.990 1.00 28.73 98 TRP A C 1
ATOM 800 O O . TRP A 1 98 ? -5.084 19.611 -6.886 1.00 28.73 98 TRP A O 1
ATOM 810 N N . ASP A 1 99 ? -6.179 21.117 -8.157 1.00 32.72 99 ASP A N 1
ATOM 811 C CA . ASP A 1 99 ? -6.834 21.905 -7.122 1.00 32.72 99 ASP A CA 1
ATOM 812 C C . ASP A 1 99 ? -7.816 21.074 -6.292 1.00 32.72 99 ASP A C 1
ATOM 814 O O . ASP A 1 99 ? -8.927 20.797 -6.735 1.00 32.72 99 ASP A O 1
ATOM 818 N N . LEU A 1 100 ? -7.460 20.745 -5.050 1.00 38.47 100 LEU A N 1
ATOM 819 C CA . LEU A 1 100 ? -8.424 20.330 -4.027 1.00 38.47 100 LEU A CA 1
ATOM 820 C C . LEU A 1 100 ? -8.012 20.875 -2.657 1.00 38.47 100 LEU A C 1
ATOM 822 O O . LEU A 1 100 ? -7.567 20.134 -1.788 1.00 38.47 100 LEU A O 1
ATOM 826 N N . CYS A 1 101 ? -8.184 22.180 -2.436 1.00 36.69 101 CYS A N 1
ATOM 827 C CA . CYS A 1 101 ? -8.358 22.679 -1.071 1.00 36.69 101 CYS A CA 1
ATOM 828 C C . CYS A 1 101 ? -9.113 24.015 -1.056 1.00 36.69 101 CYS A C 1
ATOM 830 O O . CYS A 1 101 ? -8.523 25.091 -1.081 1.00 36.69 101 CYS A O 1
ATOM 832 N N . CYS A 1 102 ? -10.448 23.949 -1.006 1.00 31.17 102 CYS A N 1
ATOM 833 C CA . CYS A 1 102 ? -11.263 25.070 -0.543 1.00 31.17 102 CYS A CA 1
ATOM 834 C C . CYS A 1 102 ? -11.258 25.065 1.002 1.00 31.17 102 CYS A C 1
ATOM 836 O O . CYS A 1 102 ? -11.765 24.103 1.589 1.00 31.17 102 CYS A O 1
ATOM 838 N N . PRO A 1 103 ? -10.771 26.121 1.687 1.00 38.16 103 PRO A N 1
ATOM 839 C CA . PRO A 1 103 ? -10.695 26.168 3.154 1.00 38.16 103 PRO A CA 1
ATOM 840 C C . PRO A 1 103 ? -12.061 26.139 3.852 1.00 38.16 103 PRO A C 1
ATOM 842 O O . PRO A 1 103 ? -12.146 25.870 5.045 1.00 38.16 103 PRO A O 1
ATOM 845 N N . ARG A 1 104 ? -13.149 26.411 3.119 1.00 35.84 104 ARG A N 1
ATOM 846 C CA . ARG A 1 104 ? -14.518 26.403 3.653 1.00 35.84 104 ARG A CA 1
ATOM 847 C C . ARG A 1 104 ? -15.164 25.011 3.644 1.00 35.84 104 ARG A C 1
ATOM 849 O O . ARG A 1 104 ? -16.210 24.841 4.259 1.00 35.84 104 ARG A O 1
ATOM 856 N N . CYS A 1 105 ? -14.564 24.037 2.953 1.00 37.97 105 CYS A N 1
ATOM 857 C CA . CYS A 1 105 ? -15.144 22.706 2.743 1.00 37.97 105 CYS A CA 1
ATOM 858 C C . CYS A 1 105 ? -14.567 21.601 3.644 1.00 37.97 105 CYS A C 1
ATOM 860 O O . CYS A 1 105 ? -15.189 20.550 3.734 1.00 37.97 105 CYS A O 1
ATOM 862 N N . CYS A 1 106 ? -13.446 21.822 4.341 1.00 39.16 106 CYS A N 1
ATOM 863 C CA . CYS A 1 106 ? -12.843 20.820 5.231 1.00 39.16 106 CYS A CA 1
ATOM 864 C C . CYS A 1 106 ? -12.731 21.321 6.682 1.00 39.16 106 CYS A C 1
ATOM 866 O O . CYS A 1 106 ? -11.689 21.864 7.049 1.00 39.16 106 CYS A O 1
ATOM 868 N N . PRO A 1 107 ? -13.745 21.098 7.543 1.00 36.16 107 PRO A N 1
ATOM 869 C CA . PRO A 1 107 ? -13.570 21.182 8.993 1.00 36.16 107 PRO A CA 1
ATOM 870 C C . PRO A 1 107 ? -12.928 19.913 9.590 1.00 36.16 107 PRO A C 1
ATOM 872 O O . PRO A 1 107 ? -12.522 19.928 10.746 1.00 36.16 107 PRO A O 1
ATOM 875 N N . ALA A 1 108 ? -12.791 18.829 8.822 1.00 40.94 108 ALA A N 1
ATOM 876 C CA . ALA A 1 108 ? -12.058 17.623 9.202 1.00 40.94 108 ALA A CA 1
ATOM 877 C C . ALA A 1 108 ? -11.446 16.997 7.940 1.00 40.94 108 ALA A C 1
ATOM 879 O O . ALA A 1 108 ? -12.060 17.007 6.875 1.00 40.94 108 ALA A O 1
ATOM 880 N N . ARG A 1 109 ? -10.198 16.540 8.037 1.00 40.16 109 ARG A N 1
ATOM 881 C CA . ARG A 1 109 ? -9.349 16.112 6.914 1.00 40.16 109 ARG A CA 1
ATOM 882 C C . ARG A 1 109 ? -9.732 14.719 6.383 1.00 40.16 109 ARG A C 1
ATOM 884 O O . ARG A 1 109 ? -8.928 13.800 6.472 1.00 40.16 109 ARG A O 1
ATOM 891 N N . ASP A 1 110 ? -10.918 14.582 5.798 1.00 37.31 110 ASP A N 1
ATOM 892 C CA . ASP A 1 110 ? -11.330 13.376 5.065 1.00 37.31 110 ASP A CA 1
ATOM 893 C C . ASP A 1 110 ? -11.270 13.620 3.552 1.00 37.31 110 ASP A C 1
ATOM 895 O O . ASP A 1 110 ? -12.172 14.199 2.944 1.00 37.31 110 ASP A O 1
ATOM 899 N N . VAL A 1 111 ? -10.187 13.172 2.913 1.00 42.88 111 VAL A N 1
ATOM 900 C CA . VAL A 1 111 ? -10.085 13.151 1.447 1.00 42.88 111 VAL A CA 1
ATOM 901 C C . VAL A 1 111 ? -10.829 11.917 0.945 1.00 42.88 111 VAL A C 1
ATOM 903 O O . VAL A 1 111 ? -10.325 10.806 0.994 1.00 42.88 11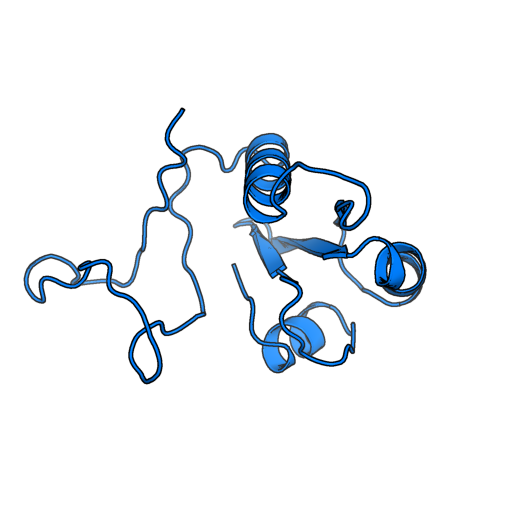1 VAL A O 1
ATOM 906 N N . THR A 1 112 ? -12.056 12.069 0.452 1.00 35.16 112 THR A N 1
ATOM 907 C CA . THR A 1 112 ? -12.762 10.937 -0.170 1.00 35.16 112 THR A CA 1
ATOM 908 C C . THR A 1 112 ? -12.217 10.716 -1.582 1.00 35.16 112 THR A C 1
ATOM 910 O O . THR A 1 112 ? -12.601 11.422 -2.515 1.00 35.16 112 THR A O 1
ATOM 913 N N . VAL A 1 113 ? -11.319 9.743 -1.761 1.00 38.81 113 VAL A N 1
ATOM 914 C CA . VAL A 1 113 ? -10.860 9.327 -3.095 1.00 38.81 113 VAL A CA 1
ATOM 915 C C . VAL A 1 113 ? -11.981 8.537 -3.773 1.00 38.81 113 VAL A C 1
ATOM 917 O O . VAL A 1 113 ? -12.221 7.375 -3.462 1.00 38.81 113 VAL A O 1
ATOM 920 N N . ARG A 1 114 ? -12.693 9.170 -4.711 1.00 32.81 114 ARG A N 1
ATOM 921 C CA . ARG A 1 114 ? -13.639 8.481 -5.598 1.00 32.81 114 ARG A CA 1
ATOM 922 C C . ARG A 1 114 ? -12.885 7.942 -6.809 1.00 32.81 114 ARG A C 1
ATOM 924 O O . ARG A 1 114 ? -12.502 8.714 -7.682 1.00 32.81 114 ARG A O 1
ATOM 931 N N . ILE A 1 115 ? -12.693 6.626 -6.869 1.00 34.22 115 ILE A N 1
ATOM 932 C CA . ILE A 1 115 ? -12.123 5.951 -8.042 1.00 34.22 115 ILE A CA 1
ATOM 933 C C . ILE A 1 115 ? -13.159 6.041 -9.178 1.00 34.22 115 ILE A C 1
ATOM 935 O O . ILE A 1 115 ? -14.217 5.406 -9.120 1.00 34.22 115 ILE A O 1
ATOM 939 N N . ALA A 1 116 ? -12.901 6.906 -10.164 1.00 29.20 116 ALA A N 1
ATOM 940 C CA . ALA A 1 116 ? -13.733 7.047 -11.357 1.00 29.20 116 ALA A CA 1
ATOM 941 C C . ALA A 1 116 ? -13.564 5.828 -12.282 1.00 29.20 116 ALA A C 1
ATOM 943 O O . ALA A 1 116 ? -12.504 5.207 -12.295 1.00 29.20 116 ALA A O 1
ATOM 944 N N . ARG A 1 117 ? -14.649 5.474 -12.986 1.00 33.12 117 ARG A N 1
ATOM 945 C CA . ARG A 1 117 ? -14.730 4.328 -13.907 1.00 33.12 117 ARG A CA 1
ATOM 946 C C . ARG A 1 117 ? -13.807 4.476 -15.107 1.00 33.12 117 ARG A C 1
ATOM 948 O O . ARG A 1 117 ? -13.682 5.623 -15.588 1.00 33.12 117 ARG A O 1
#

Foldseek 3Di:
DEFDQVVQCVLWVDHDDDDPFTWDWDQDPVRAIATEEAPVCQVVSVVRTPHPHYHHDYDPPDPDDSVVVVQVVCVVVVNQFPFGAYPDDPPDDDDDDDDDDDPVPPPDRTDRDHDDD

pLDDT: mean 77.66, std 24.97, range [24.78, 97.56]